Protein AF-A0A5J4KP90-F1 (afdb_monomer_lite)

Organism: NCBI:txid2607529

InterPro domains:
  IPR049585 CdiI immunity protein EcoliA0-like [PF24172] (1-54)

Structure (mmCIF, N/CA/C/O backbone):
data_AF-A0A5J4KP90-F1
#
_entry.id   AF-A0A5J4KP90-F1
#
loop_
_atom_site.group_PDB
_atom_site.id
_atom_site.type_symbol
_atom_site.label_atom_id
_atom_site.label_alt_id
_atom_site.label_comp_id
_atom_site.label_asym_id
_atom_site.label_entity_id
_atom_site.label_seq_id
_atom_site.pdbx_PDB_ins_code
_atom_site.Cartn_x
_atom_site.Cartn_y
_atom_site.Cartn_z
_atom_site.occupancy
_atom_site.B_iso_or_equiv
_atom_site.auth_seq_id
_atom_site.auth_comp_id
_atom_site.auth_asym_id
_atom_site.auth_atom_id
_atom_site.pdbx_PDB_model_num
ATOM 1 N N . MET A 1 1 ? 1.566 -4.611 2.429 1.00 94.31 1 MET A N 1
ATOM 2 C CA . MET A 1 1 ? 1.773 -6.015 2.006 1.00 94.31 1 MET A CA 1
ATOM 3 C C . MET A 1 1 ? 2.701 -5.986 0.810 1.00 94.31 1 MET A C 1
ATOM 5 O O . MET A 1 1 ? 2.708 -4.970 0.126 1.00 94.31 1 MET A O 1
ATOM 9 N N . TRP A 1 2 ? 3.470 -7.046 0.594 1.00 95.44 2 TRP A N 1
ATOM 10 C CA . TRP A 1 2 ? 4.578 -7.096 -0.369 1.00 95.44 2 TRP A CA 1
ATOM 11 C C . TRP A 1 2 ? 4.418 -8.316 -1.278 1.00 95.44 2 TRP A C 1
ATOM 13 O O . TRP A 1 2 ? 3.752 -9.273 -0.874 1.00 95.44 2 TRP A O 1
ATOM 23 N N . ASP A 1 3 ? 5.043 -8.308 -2.453 1.00 93.75 3 ASP A N 1
ATOM 24 C CA . ASP A 1 3 ? 5.105 -9.473 -3.349 1.00 93.75 3 ASP A CA 1
ATOM 25 C C . ASP A 1 3 ? 6.081 -10.551 -2.849 1.00 93.75 3 ASP A C 1
ATOM 27 O O . ASP A 1 3 ? 5.939 -11.731 -3.171 1.00 93.75 3 ASP A O 1
ATOM 31 N N . GLU A 1 4 ? 7.021 -10.175 -1.980 1.00 93.88 4 GLU A N 1
ATOM 32 C CA . GLU A 1 4 ? 7.917 -11.101 -1.293 1.00 93.88 4 GLU A CA 1
ATOM 33 C C . GLU A 1 4 ? 7.251 -11.712 -0.044 1.00 93.88 4 GLU A C 1
ATOM 35 O O . GLU A 1 4 ? 7.193 -11.110 1.033 1.00 93.88 4 GLU A O 1
ATOM 40 N N . PHE A 1 5 ? 6.774 -12.954 -0.171 1.00 89.31 5 PHE A N 1
ATOM 41 C CA . PHE A 1 5 ? 6.053 -13.676 0.888 1.00 89.31 5 PHE A CA 1
ATOM 42 C C . PHE A 1 5 ? 6.871 -13.938 2.161 1.00 89.31 5 PHE A C 1
ATOM 44 O O . PHE A 1 5 ? 6.289 -14.260 3.200 1.00 89.31 5 PHE A O 1
ATOM 51 N N . THR A 1 6 ? 8.203 -13.842 2.107 1.00 95.06 6 THR A N 1
ATOM 52 C CA . THR A 1 6 ? 9.052 -14.014 3.296 1.00 95.06 6 THR A CA 1
ATOM 53 C C . THR A 1 6 ? 9.113 -12.771 4.186 1.00 95.06 6 THR A C 1
ATOM 55 O O . THR A 1 6 ? 9.513 -12.880 5.350 1.00 95.06 6 THR A O 1
ATOM 58 N N . LEU A 1 7 ? 8.689 -11.603 3.689 1.00 94.75 7 LEU A N 1
ATOM 59 C CA . LEU A 1 7 ? 8.648 -10.367 4.466 1.00 94.75 7 LEU A CA 1
ATOM 60 C C . LEU A 1 7 ? 7.376 -10.278 5.326 1.00 94.75 7 LEU A C 1
ATOM 6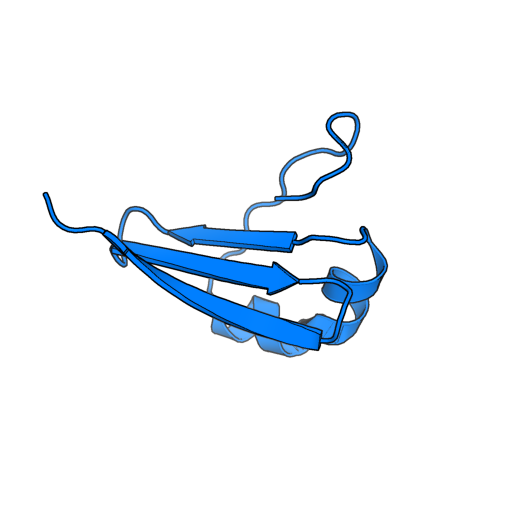2 O O . LEU A 1 7 ? 6.281 -10.633 4.883 1.00 94.75 7 LEU A O 1
ATOM 66 N N . PRO A 1 8 ? 7.473 -9.759 6.564 1.00 95.12 8 PRO A N 1
ATOM 67 C CA . PRO A 1 8 ? 6.308 -9.601 7.420 1.00 95.12 8 PRO A CA 1
ATOM 68 C C . PRO A 1 8 ? 5.370 -8.518 6.881 1.00 95.12 8 PRO A C 1
ATOM 70 O O . PRO A 1 8 ? 5.805 -7.461 6.421 1.00 95.12 8 PRO A O 1
ATOM 73 N N . ILE A 1 9 ? 4.063 -8.733 7.024 1.00 94.25 9 ILE A N 1
ATOM 74 C CA . ILE A 1 9 ? 3.071 -7.687 6.766 1.00 94.25 9 ILE A CA 1
ATOM 75 C C . ILE A 1 9 ? 3.161 -6.636 7.876 1.00 94.25 9 ILE A C 1
ATOM 77 O O . ILE A 1 9 ? 3.090 -6.957 9.062 1.00 94.25 9 ILE A O 1
ATOM 81 N N . VAL A 1 10 ? 3.286 -5.371 7.481 1.00 93.44 10 VAL A N 1
ATOM 82 C CA . VAL A 1 10 ? 3.327 -4.229 8.399 1.00 93.44 10 VAL A CA 1
ATOM 83 C C . VAL A 1 10 ? 1.947 -3.584 8.477 1.00 93.44 10 VAL A C 1
ATOM 85 O O . VAL A 1 10 ? 1.312 -3.323 7.455 1.00 93.44 10 VAL A O 1
ATOM 88 N N . GLN A 1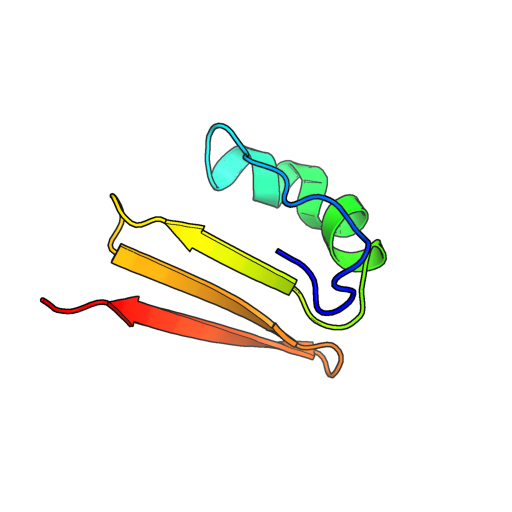 11 ? 1.492 -3.308 9.699 1.00 93.94 11 GLN A N 1
ATOM 89 C CA . GLN A 1 11 ? 0.284 -2.531 9.957 1.00 93.94 11 GLN A CA 1
ATOM 90 C C . GLN A 1 11 ? 0.658 -1.081 10.286 1.00 93.94 11 GLN A C 1
ATOM 92 O O . GLN A 1 11 ? 1.484 -0.829 11.162 1.00 93.94 11 GLN A O 1
ATOM 97 N N . CYS A 1 12 ? 0.007 -0.124 9.628 1.00 90.94 12 CYS A N 1
ATOM 98 C CA . CYS A 1 12 ? 0.161 1.305 9.901 1.00 90.94 12 CYS A CA 1
ATOM 99 C C . CYS A 1 12 ? -1.062 1.853 10.645 1.00 90.94 12 CYS A C 1
ATOM 101 O O . CYS A 1 12 ? -2.173 1.347 10.499 1.00 90.94 12 CYS A O 1
ATOM 103 N N . SER A 1 13 ? -0.871 2.914 11.436 1.00 91.19 13 SER A N 1
ATOM 104 C CA . SER A 1 13 ? -1.968 3.520 12.206 1.00 91.19 13 SER A CA 1
ATOM 105 C C . SER A 1 13 ? -2.943 4.333 11.352 1.00 91.19 13 SER A C 1
ATOM 107 O O . SER A 1 13 ? -4.079 4.538 11.761 1.00 91.19 13 SER A O 1
ATOM 109 N N . SER A 1 14 ? -2.490 4.860 10.212 1.00 92.88 14 SER A N 1
ATOM 110 C CA . SER A 1 14 ? -3.305 5.640 9.280 1.00 92.88 14 SER A CA 1
ATOM 111 C C . SER A 1 14 ? -2.666 5.671 7.894 1.00 92.88 14 SER A C 1
ATOM 113 O O . SER A 1 14 ? -1.451 5.518 7.757 1.00 92.88 14 SER A O 1
ATOM 115 N N . LEU A 1 15 ? -3.486 5.940 6.877 1.00 93.00 15 LEU A N 1
ATOM 116 C CA . LEU A 1 15 ? -3.020 6.137 5.506 1.00 93.00 15 LEU A CA 1
ATOM 117 C C . LEU A 1 15 ? -2.125 7.384 5.375 1.00 93.00 15 LEU A C 1
ATOM 119 O O . LEU A 1 15 ? -1.146 7.368 4.642 1.00 93.00 15 LEU A O 1
ATOM 123 N N . SER A 1 16 ? -2.404 8.446 6.138 1.00 94.19 16 SER A N 1
ATOM 124 C CA . SER A 1 16 ? -1.585 9.666 6.134 1.00 94.19 16 SER A CA 1
ATOM 125 C C . SER A 1 16 ? -0.131 9.406 6.537 1.00 94.19 16 SER A C 1
ATOM 127 O O . SER A 1 16 ? 0.779 9.848 5.847 1.00 94.19 16 SER A O 1
ATOM 129 N N . LYS A 1 17 ? 0.096 8.628 7.604 1.00 93.81 17 LYS A N 1
ATOM 130 C CA . LYS A 1 17 ? 1.452 8.276 8.048 1.00 93.81 17 LYS A CA 1
ATOM 131 C C . LYS A 1 17 ? 2.181 7.382 7.058 1.00 93.81 17 LYS A C 1
ATOM 133 O O . LYS A 1 17 ? 3.399 7.455 6.966 1.00 93.81 17 LYS A O 1
ATOM 138 N N . LEU A 1 18 ? 1.449 6.530 6.341 1.00 94.06 18 LEU A N 1
ATOM 139 C CA . LEU A 1 18 ? 2.037 5.757 5.256 1.00 94.06 18 LEU A CA 1
ATOM 140 C C . LEU A 1 18 ? 2.566 6.702 4.168 1.00 94.06 18 LEU A C 1
ATOM 142 O O . LEU A 1 18 ? 3.706 6.556 3.748 1.00 94.06 18 LEU A O 1
ATOM 146 N N . PHE A 1 19 ? 1.771 7.696 3.760 1.00 94.19 19 PHE A N 1
ATOM 147 C CA . PHE A 1 19 ? 2.189 8.668 2.748 1.00 94.19 19 PHE A CA 1
ATOM 148 C C . PHE A 1 19 ? 3.372 9.539 3.190 1.00 94.19 19 PHE A C 1
ATOM 150 O O . PHE A 1 19 ? 4.214 9.876 2.364 1.00 94.19 19 PHE A O 1
ATOM 157 N N . GLU A 1 20 ? 3.487 9.853 4.483 1.00 96.62 20 GLU A N 1
ATOM 158 C CA . GLU A 1 20 ? 4.660 10.541 5.049 1.00 96.62 20 GLU A CA 1
ATOM 159 C C . GLU A 1 20 ? 5.962 9.728 4.936 1.00 96.62 20 GLU A C 1
ATOM 161 O O . GLU A 1 20 ? 7.044 10.302 5.030 1.00 96.62 20 GLU A O 1
ATOM 166 N N . GLN A 1 21 ? 5.878 8.407 4.770 1.00 94.81 21 GLN A N 1
ATOM 167 C CA . GLN A 1 21 ? 7.016 7.481 4.679 1.00 94.81 21 GLN A CA 1
ATOM 168 C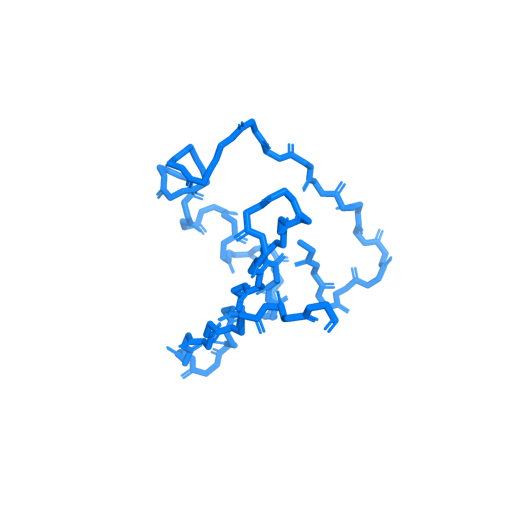 C . GLN A 1 21 ? 6.995 6.697 3.357 1.00 94.81 21 GLN A C 1
ATOM 170 O O . GLN A 1 21 ? 7.559 5.609 3.269 1.00 94.81 21 GLN A O 1
ATOM 175 N N . LEU A 1 22 ? 6.302 7.218 2.335 1.00 92.88 22 LEU A N 1
ATOM 176 C CA . LEU A 1 22 ? 5.989 6.451 1.132 1.00 92.88 22 LEU A CA 1
ATOM 177 C C . LEU A 1 22 ? 7.250 5.951 0.421 1.00 92.88 22 LEU A C 1
ATOM 179 O O . LEU A 1 22 ? 7.286 4.797 0.023 1.00 92.88 22 LEU A O 1
ATOM 183 N N . GLU A 1 23 ? 8.286 6.780 0.294 1.00 94.00 23 GLU A N 1
ATOM 184 C CA . GLU A 1 23 ? 9.534 6.396 -0.383 1.00 94.00 23 GLU A CA 1
ATOM 185 C C . GLU A 1 23 ? 10.217 5.196 0.292 1.00 94.00 23 GLU A C 1
ATOM 187 O O . GLU A 1 23 ? 10.610 4.246 -0.385 1.00 94.00 23 GLU A O 1
ATOM 192 N N . ASP A 1 24 ? 10.276 5.197 1.627 1.00 94.12 24 ASP A N 1
ATOM 193 C CA . ASP A 1 24 ? 10.852 4.102 2.414 1.00 94.12 24 ASP A CA 1
ATOM 194 C C . ASP A 1 24 ? 10.016 2.820 2.327 1.00 94.12 24 ASP A C 1
ATOM 196 O O . ASP A 1 24 ? 10.542 1.719 2.465 1.00 94.12 24 ASP A O 1
ATOM 200 N N . VAL A 1 25 ? 8.706 2.945 2.102 1.00 93.06 25 VAL A N 1
ATOM 201 C CA . VAL A 1 25 ? 7.811 1.806 1.872 1.00 93.06 25 VAL A CA 1
ATOM 202 C C . VAL A 1 25 ? 7.994 1.265 0.455 1.00 93.06 25 VAL A C 1
ATOM 204 O O . VAL A 1 25 ? 8.111 0.054 0.287 1.00 93.06 25 VAL A O 1
ATOM 207 N N . LEU A 1 26 ? 8.052 2.146 -0.549 1.00 92.69 26 LEU A N 1
ATOM 208 C CA . LEU A 1 26 ? 8.147 1.786 -1.967 1.00 92.69 26 LEU A CA 1
ATOM 209 C C . LEU A 1 26 ? 9.437 1.043 -2.328 1.00 92.69 26 LEU A C 1
ATOM 211 O O . LEU A 1 26 ? 9.441 0.262 -3.269 1.00 92.69 26 LEU A O 1
ATOM 215 N N . ILE A 1 27 ? 10.523 1.245 -1.581 1.00 93.31 27 ILE A N 1
ATOM 216 C CA . ILE A 1 27 ? 11.798 0.554 -1.827 1.00 93.31 27 ILE A CA 1
ATOM 217 C C . ILE A 1 27 ? 11.837 -0.889 -1.289 1.00 93.31 27 ILE A C 1
ATOM 219 O O . ILE A 1 27 ? 12.764 -1.633 -1.605 1.00 93.31 27 ILE A O 1
ATOM 223 N N . VAL A 1 28 ? 10.868 -1.298 -0.461 1.00 91.88 28 VAL A N 1
ATOM 224 C CA . VAL A 1 28 ? 10.894 -2.606 0.224 1.00 91.88 28 VAL A CA 1
ATOM 225 C C . VAL A 1 28 ? 10.737 -3.776 -0.746 1.00 91.88 28 VAL A C 1
ATOM 227 O O . VAL A 1 28 ? 11.352 -4.821 -0.537 1.00 91.88 28 VAL A O 1
ATOM 230 N N . SER A 1 29 ? 9.899 -3.620 -1.769 1.00 93.62 29 SER A N 1
ATOM 231 C CA . SER A 1 29 ? 9.499 -4.689 -2.687 1.00 93.62 29 SER A CA 1
ATOM 232 C C . SER A 1 29 ? 9.086 -4.098 -4.034 1.00 93.62 29 SER A C 1
ATOM 234 O O . SER A 1 29 ? 8.883 -2.889 -4.122 1.00 93.62 29 SER A O 1
ATOM 236 N N . PHE A 1 30 ? 8.961 -4.927 -5.072 1.00 93.38 30 PHE A N 1
ATOM 237 C CA . PHE A 1 30 ? 8.533 -4.446 -6.387 1.00 93.38 30 PHE A CA 1
ATOM 238 C C . PHE A 1 30 ? 7.073 -3.998 -6.356 1.00 93.38 30 PHE A C 1
ATOM 240 O O . PHE A 1 30 ? 6.782 -2.846 -6.674 1.00 93.38 30 PHE A O 1
ATOM 247 N N . ASP A 1 31 ? 6.178 -4.878 -5.910 1.00 95.56 31 ASP A N 1
ATOM 248 C CA . ASP A 1 31 ? 4.750 -4.587 -5.857 1.00 95.56 31 ASP A CA 1
ATOM 249 C C . ASP A 1 31 ? 4.269 -4.512 -4.407 1.00 95.56 31 ASP A C 1
ATOM 251 O O . ASP A 1 31 ? 4.642 -5.309 -3.533 1.00 95.56 31 ASP A O 1
ATOM 255 N N . ILE A 1 32 ? 3.445 -3.502 -4.129 1.00 96.25 32 ILE A N 1
ATOM 256 C CA . ILE A 1 32 ? 3.036 -3.168 -2.767 1.00 96.25 32 ILE A CA 1
ATOM 257 C C . ILE A 1 32 ? 1.541 -2.938 -2.715 1.00 96.25 32 ILE A C 1
ATOM 259 O O . ILE A 1 32 ? 0.988 -2.141 -3.467 1.00 96.25 32 ILE A O 1
ATOM 263 N N . TRP A 1 33 ? 0.898 -3.563 -1.730 1.00 96.62 33 TRP A N 1
ATOM 264 C CA . TRP A 1 33 ? 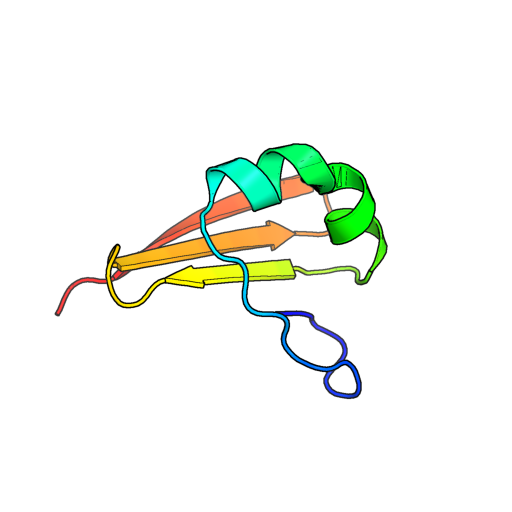-0.524 -3.380 -1.468 1.00 96.62 33 TRP A CA 1
ATOM 265 C C . TRP A 1 33 ? -0.771 -2.773 -0.094 1.00 96.62 33 TRP A C 1
ATOM 267 O O . TRP A 1 33 ? -0.298 -3.273 0.936 1.00 96.62 33 TRP A O 1
ATOM 277 N N . VAL A 1 34 ? -1.582 -1.723 -0.073 1.00 96.44 34 VAL A N 1
ATOM 278 C CA . VAL A 1 34 ? -2.143 -1.109 1.129 1.00 96.44 34 VAL A CA 1
ATOM 279 C C . VAL A 1 34 ? -3.609 -1.455 1.169 1.00 96.44 34 VAL A C 1
ATOM 281 O O . VAL A 1 34 ? -4.331 -1.243 0.203 1.00 96.44 34 VAL A O 1
ATOM 284 N N . PHE A 1 35 ? -4.066 -1.981 2.291 1.00 95.75 35 PHE A N 1
ATOM 285 C CA . PHE A 1 35 ? -5.409 -2.510 2.383 1.00 95.75 35 PHE A CA 1
ATOM 286 C C . PHE A 1 35 ? -6.057 -2.108 3.702 1.00 95.75 35 PHE A C 1
ATOM 288 O O . PHE A 1 35 ? -5.423 -2.166 4.758 1.00 95.75 35 PHE A O 1
ATOM 295 N N . SER A 1 36 ? -7.330 -1.721 3.634 1.00 94.44 36 SER A N 1
ATOM 296 C CA . SER A 1 36 ? -8.147 -1.406 4.800 1.00 94.44 36 SER A CA 1
ATOM 297 C C . SER A 1 36 ? -9.540 -2.005 4.651 1.00 94.44 36 SER A C 1
ATOM 299 O O . SER A 1 36 ? -10.327 -1.565 3.816 1.00 94.44 36 SER A O 1
ATOM 301 N N . PHE A 1 37 ? -9.874 -2.967 5.519 1.00 91.56 37 PHE A N 1
ATOM 302 C CA . PHE A 1 37 ? -11.242 -3.486 5.628 1.00 91.56 37 PHE A CA 1
ATOM 303 C C . PHE A 1 37 ? -12.228 -2.404 6.078 1.00 91.56 37 PHE A C 1
ATOM 305 O O . PHE A 1 37 ? -13.333 -2.330 5.552 1.00 91.56 37 PHE A O 1
ATOM 312 N N . ALA A 1 38 ? -11.839 -1.571 7.049 1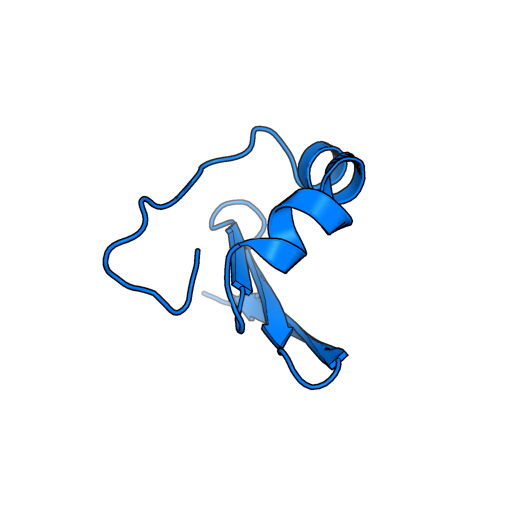.00 92.75 38 ALA A N 1
ATOM 313 C CA . ALA A 1 38 ? -12.725 -0.558 7.624 1.00 92.75 38 ALA A CA 1
ATOM 314 C C . ALA A 1 38 ? -13.093 0.528 6.604 1.00 92.75 38 ALA A C 1
ATOM 316 O O . ALA A 1 38 ? -14.244 0.943 6.529 1.00 92.75 38 ALA A O 1
ATOM 317 N N . GLU A 1 39 ? -12.115 0.937 5.796 1.00 93.25 39 GLU A N 1
ATOM 318 C CA . GLU A 1 39 ? -12.272 1.984 4.781 1.00 93.25 39 GLU A CA 1
ATOM 319 C C . GLU A 1 39 ? -12.611 1.417 3.390 1.00 93.25 39 GLU A C 1
ATOM 321 O O . GLU A 1 39 ? -12.736 2.172 2.430 1.00 93.25 39 GLU A O 1
ATOM 326 N N . LYS A 1 40 ? -12.754 0.088 3.274 1.00 94.94 40 LYS A N 1
ATOM 327 C CA . LYS A 1 40 ? -13.187 -0.629 2.065 1.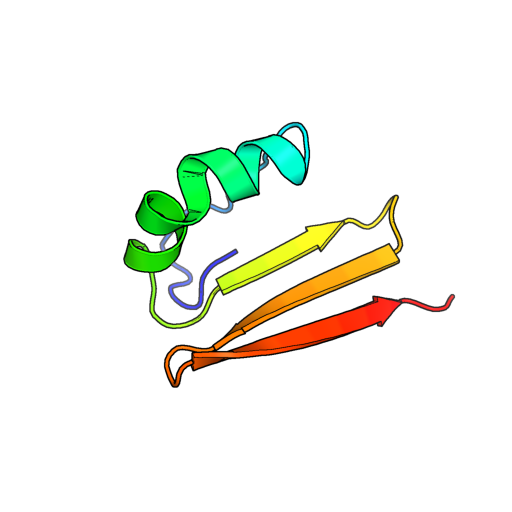00 94.94 40 LYS A CA 1
ATOM 328 C C . LYS A 1 40 ? -12.363 -0.325 0.808 1.00 94.94 40 LYS A C 1
ATOM 330 O O . LYS A 1 40 ? -12.914 -0.181 -0.283 1.00 94.94 40 LYS A O 1
ATOM 335 N N . TYR A 1 41 ? -11.039 -0.273 0.940 1.00 95.19 41 TYR A N 1
ATOM 336 C CA . TYR A 1 41 ? -10.155 -0.084 -0.209 1.00 95.19 41 TYR A CA 1
ATOM 337 C C . TYR A 1 41 ? -8.941 -1.009 -0.200 1.00 95.19 41 TYR A C 1
ATOM 339 O O . TYR A 1 41 ? -8.458 -1.461 0.846 1.00 95.19 41 TYR A O 1
ATOM 347 N N . VAL A 1 42 ? -8.399 -1.196 -1.400 1.00 96.69 42 VAL A N 1
ATOM 348 C CA . VAL A 1 42 ? -7.039 -1.658 -1.658 1.00 96.69 42 VAL A CA 1
ATOM 349 C C . VAL A 1 42 ? -6.350 -0.662 -2.590 1.00 96.69 42 VAL A C 1
ATOM 351 O O . VAL A 1 42 ? -6.955 -0.179 -3.542 1.00 96.69 42 VAL A O 1
ATOM 354 N N . ILE A 1 43 ? -5.098 -0.333 -2.303 1.00 97.00 43 ILE A N 1
ATOM 355 C CA . ILE A 1 43 ? -4.229 0.468 -3.163 1.00 97.00 43 ILE A CA 1
ATOM 356 C C . ILE A 1 43 ? -3.064 -0.427 -3.548 1.00 97.00 43 ILE A C 1
ATOM 358 O O . ILE A 1 43 ? -2.400 -0.970 -2.667 1.00 97.00 43 ILE A O 1
ATOM 362 N N . GLU A 1 44 ? -2.829 -0.569 -4.839 1.00 97.44 44 GLU A N 1
ATOM 363 C CA . GLU A 1 44 ? -1.660 -1.226 -5.403 1.00 97.44 44 GLU A CA 1
ATOM 364 C C . GLU A 1 44 ? -0.707 -0.163 -5.942 1.00 97.44 44 GLU A C 1
ATOM 366 O O . GLU A 1 44 ? -1.119 0.719 -6.697 1.00 97.44 44 GLU A O 1
ATOM 371 N N . PHE A 1 45 ? 0.557 -0.264 -5.548 1.00 96.56 45 PHE A N 1
ATOM 372 C CA . PHE A 1 45 ? 1.674 0.433 -6.167 1.00 96.56 45 PHE A CA 1
ATOM 373 C C . PHE A 1 45 ? 2.425 -0.601 -6.999 1.00 96.56 45 PHE A C 1
ATOM 375 O O . PHE A 1 45 ? 3.096 -1.469 -6.438 1.00 96.56 45 PHE A O 1
ATOM 382 N N . TYR A 1 46 ? 2.248 -0.533 -8.315 1.00 96.38 46 TYR A N 1
ATOM 383 C CA . TYR A 1 46 ? 2.856 -1.454 -9.265 1.00 96.38 46 TYR A CA 1
ATOM 384 C C . TYR A 1 46 ? 4.253 -0.963 -9.653 1.00 96.38 46 TYR A C 1
ATOM 386 O O . TYR A 1 46 ? 4.455 0.234 -9.882 1.00 96.38 46 TYR A O 1
ATOM 394 N N . HIS A 1 47 ? 5.223 -1.870 -9.756 1.00 93.50 47 HIS A N 1
ATOM 395 C CA . HIS A 1 47 ? 6.628 -1.515 -9.984 1.00 93.50 47 HIS A CA 1
ATOM 396 C C . HIS A 1 47 ? 6.906 -0.761 -11.298 1.00 93.50 47 HIS A C 1
ATOM 398 O O . HIS A 1 47 ? 7.933 -0.090 -11.404 1.00 93.50 47 HIS A O 1
ATOM 404 N N . GLU A 1 48 ? 6.014 -0.827 -12.294 1.00 93.50 48 GLU A N 1
ATOM 405 C CA . GLU A 1 48 ? 6.141 -0.046 -13.539 1.00 93.50 48 GLU A CA 1
ATOM 406 C C . GLU A 1 48 ? 5.547 1.373 -13.436 1.00 93.50 48 GLU A C 1
ATOM 408 O O . GLU A 1 48 ? 5.556 2.126 -14.409 1.00 93.50 48 GLU A O 1
ATOM 413 N N . GLY A 1 49 ? 5.092 1.772 -12.243 1.00 90.44 49 GLY A N 1
ATOM 414 C CA . GLY A 1 49 ? 4.699 3.142 -11.910 1.00 90.44 49 GLY A CA 1
ATOM 415 C C . GLY A 1 49 ? 3.193 3.402 -11.887 1.00 90.44 49 GLY A C 1
ATOM 416 O O . GLY A 1 49 ? 2.784 4.510 -11.532 1.00 90.44 49 GLY A O 1
ATOM 417 N N . ASP A 1 50 ? 2.371 2.408 -12.223 1.00 96.50 50 ASP A N 1
ATOM 418 C CA . ASP A 1 50 ? 0.920 2.527 -12.115 1.00 96.50 50 ASP A CA 1
ATOM 419 C C . ASP A 1 50 ? 0.457 2.407 -10.656 1.00 96.50 50 ASP A C 1
ATOM 421 O O . ASP A 1 50 ? 0.985 1.629 -9.858 1.00 96.50 50 ASP A O 1
ATOM 425 N N . ILE A 1 51 ? -0.567 3.189 -10.310 1.00 96.50 51 ILE A N 1
ATOM 426 C CA . ILE A 1 51 ? -1.240 3.111 -9.014 1.00 96.50 51 ILE A CA 1
ATOM 427 C C . ILE A 1 51 ? -2.704 2.773 -9.264 1.00 96.50 51 ILE A C 1
ATOM 429 O O . ILE A 1 51 ? -3.438 3.564 -9.864 1.00 96.50 51 ILE A O 1
ATOM 433 N N . THR A 1 52 ? -3.137 1.622 -8.756 1.00 97.75 52 THR A N 1
ATOM 434 C CA . THR A 1 52 ? -4.518 1.150 -8.889 1.00 97.75 52 THR A CA 1
ATOM 435 C C . THR A 1 52 ? -5.220 1.230 -7.542 1.00 97.75 52 THR A C 1
ATOM 437 O O . THR A 1 52 ? -4.692 0.785 -6.525 1.00 97.75 52 THR A O 1
ATOM 440 N N . ILE A 1 53 ? -6.436 1.777 -7.524 1.00 97.25 53 ILE A N 1
ATOM 441 C CA . ILE A 1 53 ? -7.284 1.804 -6.328 1.00 97.25 53 ILE A CA 1
ATOM 442 C C . ILE A 1 53 ? -8.515 0.943 -6.593 1.00 97.25 53 ILE A C 1
ATOM 444 O O . ILE A 1 53 ? -9.326 1.254 -7.465 1.00 97.25 53 ILE A O 1
ATOM 448 N N . GLY A 1 54 ? -8.650 -0.134 -5.825 1.00 97.38 54 GLY A N 1
ATOM 449 C CA . GLY A 1 54 ? -9.843 -0.968 -5.785 1.00 97.38 54 GLY A CA 1
ATOM 450 C C . GLY A 1 54 ? -10.732 -0.577 -4.609 1.00 97.38 54 GLY A C 1
ATOM 451 O O . GLY A 1 54 ? -10.247 -0.417 -3.488 1.00 97.38 54 GLY A O 1
ATOM 452 N N . ILE A 1 55 ? -12.034 -0.452 -4.858 1.00 96.94 55 ILE A N 1
ATOM 453 C CA . ILE A 1 55 ? -13.054 -0.275 -3.818 1.00 96.94 55 ILE A CA 1
ATOM 454 C C . ILE A 1 55 ? -13.738 -1.618 -3.582 1.00 96.94 55 ILE A C 1
ATOM 456 O O . ILE A 1 55 ? -14.010 -2.356 -4.528 1.00 96.94 55 ILE A O 1
ATOM 460 N N . ILE A 1 56 ? -13.971 -1.945 -2.315 1.00 94.00 56 ILE A N 1
ATOM 461 C CA . ILE A 1 56 ? -14.543 -3.223 -1.898 1.00 94.00 56 ILE A CA 1
ATOM 462 C C . ILE A 1 56 ? -16.011 -3.002 -1.560 1.00 94.00 56 ILE A C 1
ATOM 464 O O . ILE A 1 56 ? -16.333 -2.390 -0.541 1.00 94.00 56 ILE A O 1
ATOM 468 N N . ASP A 1 57 ? -16.888 -3.538 -2.400 1.00 85.88 57 ASP A N 1
ATOM 469 C CA . ASP A 1 57 ? -18.315 -3.630 -2.108 1.00 85.88 57 ASP A CA 1
ATOM 470 C C . ASP A 1 57 ? -18.628 -4.968 -1.413 1.00 85.88 57 ASP A C 1
ATOM 472 O O . ASP A 1 57 ? -17.925 -5.961 -1.614 1.00 85.88 57 ASP A O 1
ATOM 476 N N . GLU A 1 58 ? -19.643 -4.961 -0.541 1.00 67.38 58 GLU A N 1
ATOM 477 C CA . GLU A 1 58 ? -20.135 -6.151 0.182 1.00 67.38 58 GLU A CA 1
ATOM 478 C C . GLU A 1 58 ? -20.898 -7.126 -0.721 1.00 67.38 58 GLU A C 1
ATOM 480 O O . GLU A 1 58 ? -21.690 -6.656 -1.572 1.00 67.38 58 GLU A O 1
#

Secondary structure (DSSP, 8-state):
-BS-TTSPPPP-S-HHHHHHTHHHHHTS-SSEEEEETTTTEEEEE-TTS-EEEEE---

pLDDT: mean 93.82, std 4.11, range [67.38, 97.75]

Sequence (58 aa):
MWDEFTLPIVQCSSLSKLFEQLEDVLIVSFDIWVFSFAEKYVIEFYHEGDITIGIIDE

Foldseek 3Di:
DEPPPVDDDDDDPDPVVCVVCVVVVCVPYQKDWDDDPVQQWIWIQHNVGDIDIDGHDD

Radius of gyration: 11.36 Å; chains: 1; bounding box: 32×25×26 Å